Protein AF-A0A7S2C3L3-F1 (afdb_monomer)

Radius of gyration: 15.77 Å; Cα contacts (8 Å, |Δi|>4): 148; chains: 1; bounding box: 35×27×44 Å

pLDDT: mean 87.21, std 9.31, range [49.62, 95.88]

Foldseek 3Di:
DLVVVLVVQLVVLLVQLQPPVDNDPDDDHDRCQLVVQCQVANPDDDPPGSNVVSVVVVVVSVVVSCCSQQPPPHDWDKDWDKDPFAHGRRHREDDDDPRGHDMDIDIDTHPDDD

Sequence (114 aa):
KADAYDVKREAAMLSAANFSSHPSRLLVGQFSSINSAAYAHGAAYGDEDQYARAIAAKAIFLDELLATISAPDQPPTTLLITSDHGHLDRGGSGGGSAEERHVPLLAVRLGSMI

Mean predicted aligned error: 5.15 Å

Structure (mmCIF, N/CA/C/O backbone):
data_AF-A0A7S2C3L3-F1
#
_entry.id   AF-A0A7S2C3L3-F1
#
loop_
_atom_site.group_PDB
_atom_site.id
_atom_site.type_symbol
_atom_site.label_atom_id
_atom_site.label_alt_id
_atom_site.label_comp_id
_atom_site.label_asym_id
_atom_site.label_entity_id
_atom_site.label_seq_id
_atom_site.pdbx_PDB_ins_code
_atom_site.Cartn_x
_atom_site.Cartn_y
_atom_site.Cartn_z
_atom_site.occupancy
_atom_site.B_iso_or_equiv
_atom_site.auth_seq_id
_atom_site.auth_comp_id
_atom_site.auth_asym_id
_atom_site.auth_atom_id
_atom_site.pdbx_PDB_model_num
ATOM 1 N N . LYS A 1 1 ? 13.498 10.578 -1.377 1.00 64.94 1 LYS A N 1
ATOM 2 C CA . LYS A 1 1 ? 12.451 11.599 -1.072 1.00 64.94 1 LYS A CA 1
ATOM 3 C C . LYS A 1 1 ? 11.109 10.942 -0.763 1.00 64.94 1 LYS A C 1
ATOM 5 O O . LYS A 1 1 ? 10.538 11.303 0.253 1.00 64.94 1 LYS A O 1
ATOM 10 N N . ALA A 1 2 ? 10.635 10.000 -1.588 1.00 74.75 2 ALA A N 1
ATOM 11 C CA . ALA A 1 2 ? 9.396 9.258 -1.336 1.00 74.75 2 ALA A CA 1
ATOM 12 C C . ALA A 1 2 ? 9.385 8.564 0.037 1.00 74.75 2 ALA A C 1
ATOM 14 O O . ALA A 1 2 ? 8.462 8.792 0.808 1.00 74.75 2 ALA A O 1
ATOM 15 N N . ASP A 1 3 ? 10.468 7.873 0.400 1.00 81.94 3 ASP A N 1
ATOM 16 C CA . ASP A 1 3 ? 10.569 7.176 1.694 1.00 81.94 3 ASP A CA 1
ATOM 17 C C . ASP A 1 3 ? 10.381 8.116 2.889 1.00 81.94 3 ASP A C 1
ATOM 19 O O . ASP A 1 3 ? 9.669 7.800 3.831 1.00 81.94 3 ASP A O 1
ATOM 23 N N . ALA A 1 4 ? 10.950 9.323 2.825 1.00 85.31 4 ALA A N 1
ATOM 24 C CA . ALA A 1 4 ? 10.812 10.310 3.894 1.00 85.31 4 ALA A CA 1
ATOM 25 C C . ALA A 1 4 ? 9.374 10.845 4.038 1.00 85.31 4 ALA A C 1
ATOM 27 O O . ALA A 1 4 ? 8.979 11.250 5.132 1.00 85.31 4 ALA A O 1
ATOM 28 N N . TYR A 1 5 ? 8.597 10.884 2.950 1.00 88.06 5 TYR A N 1
ATOM 29 C CA . TYR A 1 5 ? 7.172 11.213 3.021 1.00 88.06 5 TYR A CA 1
ATOM 30 C C . TYR A 1 5 ? 6.360 10.043 3.564 1.00 88.06 5 TYR A C 1
ATOM 32 O O . TYR A 1 5 ? 5.476 10.269 4.386 1.00 88.06 5 TYR A O 1
ATOM 40 N N . ASP A 1 6 ? 6.686 8.820 3.151 1.00 92.75 6 ASP A N 1
ATOM 41 C CA . ASP A 1 6 ? 6.020 7.619 3.643 1.00 92.75 6 ASP A CA 1
ATOM 42 C C . ASP A 1 6 ? 6.218 7.465 5.150 1.00 92.75 6 ASP A C 1
ATOM 44 O O . ASP A 1 6 ? 5.223 7.396 5.853 1.00 92.75 6 ASP A O 1
ATOM 48 N N . VAL A 1 7 ? 7.442 7.591 5.673 1.00 92.69 7 VAL A N 1
ATOM 49 C CA . VAL A 1 7 ? 7.714 7.513 7.124 1.00 92.69 7 VAL A CA 1
ATOM 50 C C . VAL A 1 7 ? 6.857 8.500 7.928 1.00 92.69 7 VAL A C 1
ATOM 52 O O . VAL A 1 7 ? 6.331 8.172 8.990 1.00 92.69 7 VAL A O 1
ATOM 55 N N . LYS A 1 8 ? 6.668 9.728 7.426 1.00 91.88 8 LYS A N 1
ATOM 56 C CA . LYS A 1 8 ? 5.808 10.720 8.094 1.00 91.88 8 LYS A CA 1
ATOM 57 C C . LYS A 1 8 ? 4.332 10.324 8.060 1.00 91.88 8 LYS A C 1
ATOM 59 O O . LYS A 1 8 ? 3.628 10.543 9.043 1.00 91.88 8 LYS A O 1
ATOM 64 N N . ARG A 1 9 ? 3.859 9.778 6.936 1.00 92.88 9 ARG A N 1
ATOM 65 C CA . ARG A 1 9 ? 2.477 9.297 6.784 1.00 92.88 9 ARG A CA 1
ATOM 66 C C . ARG A 1 9 ? 2.226 8.075 7.658 1.00 92.88 9 ARG A C 1
ATOM 68 O O . ARG A 1 9 ? 1.211 8.033 8.334 1.00 92.88 9 ARG A O 1
ATOM 75 N N . GLU A 1 10 ? 3.170 7.147 7.698 1.00 94.75 10 GLU A N 1
ATOM 76 C CA . GLU A 1 10 ? 3.160 5.942 8.526 1.00 94.75 10 GLU A CA 1
ATOM 77 C C . GLU A 1 10 ? 3.044 6.291 10.011 1.00 94.75 10 GLU A C 1
ATOM 79 O O . GLU A 1 10 ? 2.120 5.838 10.686 1.00 94.75 10 GLU A O 1
ATOM 84 N N . ALA A 1 11 ? 3.891 7.201 10.502 1.00 93.38 11 ALA A N 1
ATOM 85 C CA . ALA A 1 11 ? 3.810 7.688 11.877 1.00 93.38 11 ALA A CA 1
ATOM 86 C C . ALA A 1 11 ? 2.463 8.371 12.182 1.00 93.38 11 ALA A C 1
ATOM 88 O O . ALA A 1 11 ? 1.877 8.159 13.246 1.00 93.38 11 ALA A O 1
ATOM 89 N N . ALA A 1 12 ? 1.942 9.175 11.248 1.00 91.38 12 ALA A N 1
ATOM 90 C CA . ALA A 1 12 ? 0.636 9.812 11.401 1.00 91.38 12 ALA A CA 1
ATOM 91 C C 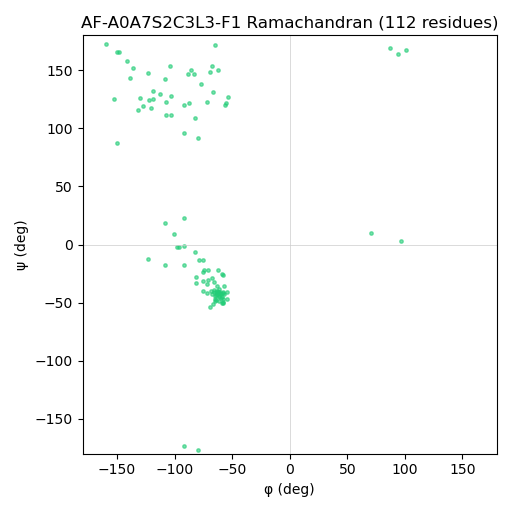. ALA A 1 12 ? -0.509 8.786 11.425 1.00 91.38 12 ALA A C 1
ATOM 93 O O . ALA A 1 12 ? -1.435 8.928 12.222 1.00 91.38 12 ALA A O 1
ATOM 94 N N . MET A 1 13 ? -0.433 7.740 10.600 1.00 92.00 13 MET A N 1
ATOM 95 C CA . MET A 1 13 ? -1.411 6.653 10.572 1.00 92.00 13 MET A CA 1
ATOM 96 C C . MET A 1 13 ? -1.407 5.853 11.872 1.00 92.00 13 MET A C 1
ATOM 98 O O . MET A 1 13 ? -2.477 5.637 12.432 1.00 92.00 13 MET A O 1
ATOM 102 N N . LEU A 1 14 ? -0.237 5.470 12.391 1.00 91.88 14 LEU A N 1
ATOM 103 C CA . LEU A 1 14 ? -0.134 4.764 13.674 1.00 91.88 14 LEU A CA 1
ATOM 104 C C . LEU A 1 14 ? -0.660 5.616 14.833 1.00 91.88 14 LEU A C 1
ATOM 106 O O . LEU A 1 14 ? -1.374 5.112 15.696 1.00 91.88 14 LEU A O 1
ATOM 110 N N . SER A 1 15 ? -0.357 6.916 14.837 1.00 90.44 15 SER A N 1
ATOM 111 C CA . SER A 1 15 ? -0.902 7.852 15.826 1.00 90.44 15 SER A CA 1
ATOM 112 C C . SER A 1 15 ? -2.433 7.927 15.750 1.00 90.44 15 SER A C 1
ATOM 114 O O . SER A 1 15 ? -3.114 7.828 16.769 1.00 90.44 15 SER A O 1
ATOM 116 N N . ALA A 1 16 ? -2.990 8.022 14.539 1.00 88.88 16 ALA A N 1
ATOM 117 C CA . ALA A 1 16 ? -4.433 8.104 14.323 1.00 88.88 16 ALA A CA 1
ATOM 118 C C . ALA A 1 16 ? -5.175 6.784 14.604 1.00 88.88 16 ALA A C 1
ATOM 120 O O . ALA A 1 16 ? -6.335 6.816 15.018 1.00 88.88 16 ALA A O 1
ATOM 121 N N . ALA A 1 17 ? -4.517 5.640 14.398 1.00 88.31 17 ALA A N 1
ATOM 122 C CA . ALA A 1 17 ? -5.033 4.314 14.728 1.00 88.31 17 ALA A CA 1
ATOM 123 C C . ALA A 1 17 ? -5.062 4.064 16.245 1.00 88.31 17 ALA A C 1
ATOM 125 O O . ALA A 1 17 ? -5.992 3.442 16.742 1.00 88.31 17 ALA A O 1
ATOM 126 N N . ASN A 1 18 ? -4.094 4.606 16.990 1.00 83.50 18 ASN A N 1
ATOM 127 C CA . ASN A 1 18 ? -4.021 4.486 18.451 1.00 83.50 18 ASN A CA 1
ATOM 128 C C . ASN A 1 18 ? -4.909 5.490 19.215 1.00 83.50 18 ASN A C 1
ATOM 130 O O . ASN A 1 18 ? -4.988 5.439 20.445 1.00 83.50 18 ASN A O 1
ATOM 134 N N . PHE A 1 19 ? -5.557 6.443 18.536 1.00 73.69 19 PHE A N 1
ATOM 135 C CA . PHE A 1 19 ? -6.263 7.536 19.207 1.00 73.69 19 PHE A CA 1
ATOM 136 C C . PHE A 1 19 ? -7.647 7.110 19.728 1.00 73.69 19 PHE A C 1
ATOM 138 O O . PHE A 1 19 ? -8.667 7.219 19.050 1.00 73.69 19 PHE A O 1
ATOM 145 N N . SER A 1 20 ? -7.685 6.658 20.982 1.00 64.06 20 SER A N 1
ATOM 146 C CA . SER A 1 20 ? -8.859 6.052 21.630 1.00 64.06 20 SER A CA 1
ATOM 147 C C . SER A 1 20 ? -10.010 7.011 21.956 1.00 64.06 20 SER A C 1
ATOM 149 O O . SER A 1 20 ? -11.149 6.571 22.094 1.00 64.06 20 SER A O 1
ATOM 151 N N . SER A 1 21 ? -9.759 8.321 22.073 1.00 65.31 21 SER A N 1
ATOM 152 C CA . SER A 1 21 ? -10.814 9.272 22.473 1.00 65.31 21 SER A CA 1
ATOM 153 C C . SER A 1 21 ? -11.834 9.562 21.365 1.00 65.31 21 SER A C 1
ATOM 155 O O . SER A 1 21 ? -12.948 9.988 21.658 1.00 65.31 21 SER A O 1
ATOM 157 N N . HIS A 1 22 ? -11.458 9.327 20.104 1.00 63.91 22 HIS A N 1
ATOM 158 C CA . HIS A 1 22 ? -12.296 9.512 18.921 1.00 63.91 22 HIS A CA 1
ATOM 159 C C . HIS A 1 22 ? -11.856 8.497 17.862 1.00 63.91 22 HIS A C 1
ATOM 161 O O . HIS A 1 22 ? -11.001 8.842 17.043 1.00 63.91 22 HIS A O 1
ATOM 167 N N . PRO A 1 23 ? -12.388 7.260 17.859 1.00 66.00 23 PRO A N 1
ATOM 168 C CA . PRO A 1 23 ? -11.963 6.264 16.886 1.00 66.00 23 PRO A CA 1
ATOM 169 C C . PRO A 1 23 ? -12.157 6.829 15.478 1.00 66.00 23 PRO A C 1
ATOM 171 O O . PRO A 1 23 ? -13.263 7.227 15.089 1.00 66.00 23 PRO A O 1
ATOM 174 N N . SER A 1 24 ? -11.053 6.919 14.738 1.00 64.88 24 SER A N 1
ATOM 175 C CA . SER A 1 24 ? -11.047 7.402 13.363 1.00 64.88 24 SER A CA 1
ATOM 176 C C . SER A 1 24 ? -12.033 6.572 12.541 1.00 64.88 24 SER A C 1
ATOM 178 O O . SER A 1 24 ? -11.907 5.355 12.458 1.00 64.88 24 SER A O 1
ATOM 180 N N . ARG A 1 25 ? -13.033 7.215 11.925 1.00 79.25 25 ARG A N 1
ATOM 181 C CA . ARG A 1 25 ? -14.046 6.504 11.118 1.00 79.25 25 ARG A CA 1
ATOM 182 C C . ARG A 1 25 ? -13.519 6.048 9.757 1.00 79.25 25 ARG A C 1
ATOM 184 O O . ARG A 1 25 ? -14.078 5.131 9.167 1.00 79.25 25 ARG A O 1
ATOM 191 N N . LEU A 1 26 ? -12.474 6.711 9.262 1.00 89.00 26 LEU A N 1
ATOM 192 C CA . LEU A 1 26 ? -11.780 6.390 8.022 1.00 89.00 26 LEU A CA 1
ATOM 193 C C . LEU A 1 26 ? -10.332 6.874 8.123 1.00 89.00 26 LEU A C 1
ATOM 195 O O . LEU A 1 26 ? -10.091 8.054 8.372 1.00 89.00 26 LEU A O 1
ATOM 199 N N . LEU A 1 27 ? -9.386 5.967 7.898 1.00 90.69 27 LEU A N 1
ATOM 200 C CA . LEU A 1 27 ? -7.969 6.275 7.735 1.00 90.69 27 LEU A CA 1
ATOM 201 C C . LEU A 1 27 ? -7.579 5.963 6.294 1.00 90.69 27 LEU A C 1
ATOM 203 O O . LEU A 1 27 ? -7.872 4.878 5.797 1.00 90.69 27 LEU A O 1
ATOM 207 N N . VAL A 1 28 ? -6.927 6.914 5.626 1.00 92.25 28 VAL A N 1
ATOM 208 C CA . VAL A 1 28 ? -6.438 6.742 4.253 1.00 92.25 28 VAL A CA 1
ATOM 209 C C . VAL A 1 28 ? -4.930 6.940 4.250 1.00 92.25 28 VAL A C 1
ATOM 211 O O . VAL A 1 28 ? -4.438 8.017 4.586 1.00 92.25 28 VAL A O 1
ATOM 214 N N . GLY A 1 29 ? -4.210 5.884 3.878 1.00 90.69 29 GLY A N 1
ATOM 215 C CA . GLY A 1 29 ? -2.764 5.884 3.693 1.00 90.69 29 GLY A CA 1
ATOM 216 C C . GLY A 1 29 ? -2.398 5.787 2.220 1.00 90.69 29 GLY A C 1
ATOM 217 O O . GLY A 1 29 ? -3.040 5.059 1.470 1.00 90.69 29 GLY A O 1
ATOM 218 N N . GLN A 1 30 ? -1.350 6.499 1.813 1.00 91.38 30 GLN A N 1
ATOM 219 C CA . GLN A 1 30 ? -0.760 6.380 0.482 1.00 91.38 30 GLN A CA 1
ATOM 220 C C . GLN A 1 30 ? 0.751 6.189 0.622 1.00 91.38 30 GLN A C 1
ATOM 222 O O . GLN A 1 30 ? 1.424 7.029 1.228 1.00 91.38 30 GLN A O 1
ATOM 227 N N . PHE A 1 31 ? 1.280 5.126 0.014 1.00 89.75 31 PHE A N 1
ATOM 228 C CA . PHE A 1 31 ? 2.703 4.783 0.040 1.00 89.75 31 PHE A CA 1
ATOM 229 C C . PHE A 1 31 ? 3.339 5.067 -1.322 1.00 89.75 31 PHE A C 1
ATOM 231 O O . PHE A 1 31 ? 3.029 4.426 -2.322 1.00 89.75 31 PHE A O 1
ATOM 238 N N . SER A 1 32 ? 4.216 6.066 -1.385 1.00 92.12 32 SER A N 1
ATOM 239 C CA . SER A 1 32 ? 4.801 6.564 -2.634 1.00 92.12 32 SER A CA 1
ATOM 240 C C . SER A 1 32 ? 6.127 5.895 -3.008 1.00 92.12 32 SER A C 1
ATOM 242 O O . SER A 1 32 ? 6.563 6.004 -4.157 1.00 92.12 32 SER A O 1
ATOM 244 N N . SER A 1 33 ? 6.800 5.241 -2.062 1.00 94.25 33 SER A N 1
ATOM 245 C CA . SER A 1 33 ? 8.102 4.590 -2.283 1.00 94.25 33 SER A CA 1
ATOM 246 C C . SER A 1 33 ? 8.024 3.413 -3.255 1.00 94.25 33 SER A C 1
ATOM 248 O O . SER A 1 33 ? 8.862 3.335 -4.147 1.00 94.25 33 SER A O 1
ATOM 250 N N . ILE A 1 34 ? 6.980 2.580 -3.167 1.00 93.31 34 ILE A N 1
ATOM 251 C CA . ILE A 1 34 ? 6.737 1.470 -4.105 1.00 93.31 34 ILE A CA 1
ATOM 252 C C . ILE A 1 34 ? 6.608 2.000 -5.541 1.00 93.31 34 ILE A C 1
ATOM 254 O O . ILE A 1 34 ? 7.322 1.539 -6.429 1.00 93.31 34 ILE A O 1
ATOM 258 N N . ASN A 1 35 ? 5.769 3.023 -5.751 1.00 93.06 35 ASN A N 1
ATOM 259 C CA . ASN A 1 35 ? 5.615 3.681 -7.054 1.00 93.06 35 ASN A CA 1
ATOM 260 C C . ASN A 1 35 ? 6.946 4.263 -7.555 1.00 93.06 35 ASN A C 1
ATOM 262 O O . ASN A 1 35 ? 7.327 4.074 -8.704 1.00 93.06 35 ASN A O 1
ATOM 266 N N . SER A 1 36 ? 7.695 4.943 -6.683 1.00 93.56 36 SER A N 1
ATOM 267 C CA . SER A 1 36 ? 8.979 5.545 -7.066 1.00 93.56 36 SER A CA 1
ATOM 268 C C . SER A 1 36 ? 10.011 4.493 -7.481 1.00 93.56 36 SER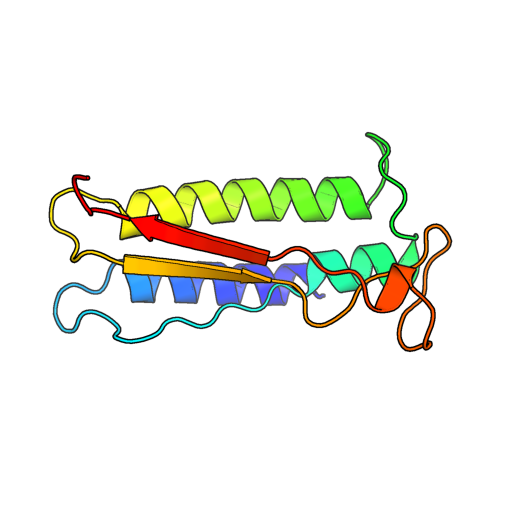 A C 1
ATOM 270 O O . SER A 1 36 ? 10.737 4.707 -8.452 1.00 93.56 36 SER A O 1
ATOM 272 N N . ALA A 1 37 ? 10.067 3.367 -6.766 1.00 93.19 37 ALA A N 1
ATOM 273 C CA . ALA A 1 37 ? 10.967 2.263 -7.070 1.00 93.19 37 ALA A CA 1
ATOM 274 C C . ALA A 1 37 ? 10.596 1.596 -8.399 1.00 93.19 37 ALA A C 1
ATOM 276 O O . ALA A 1 37 ? 11.442 1.514 -9.288 1.00 93.19 37 ALA A O 1
ATOM 277 N N . ALA A 1 38 ? 9.326 1.217 -8.578 1.00 92.50 38 ALA A N 1
ATOM 278 C CA . ALA A 1 38 ? 8.865 0.609 -9.821 1.00 92.50 38 ALA A CA 1
ATOM 279 C C . ALA A 1 38 ? 9.002 1.542 -11.021 1.00 92.50 38 ALA A C 1
ATOM 281 O O . ALA A 1 38 ? 9.413 1.111 -12.092 1.00 92.50 38 ALA A O 1
ATOM 282 N N . TYR A 1 39 ? 8.696 2.831 -10.866 1.00 92.38 39 TYR A N 1
ATOM 283 C CA . TYR A 1 39 ? 8.839 3.787 -11.958 1.00 92.38 39 TYR A CA 1
ATOM 284 C C . TYR A 1 39 ? 10.291 3.868 -12.448 1.00 92.38 39 TYR A C 1
ATOM 286 O O . TYR A 1 39 ? 10.524 3.896 -13.655 1.00 92.38 39 TYR A O 1
ATOM 294 N N . ALA A 1 40 ? 11.257 3.894 -11.525 1.00 92.12 40 ALA A N 1
ATOM 295 C CA . ALA A 1 40 ? 12.673 4.063 -11.842 1.00 92.12 40 ALA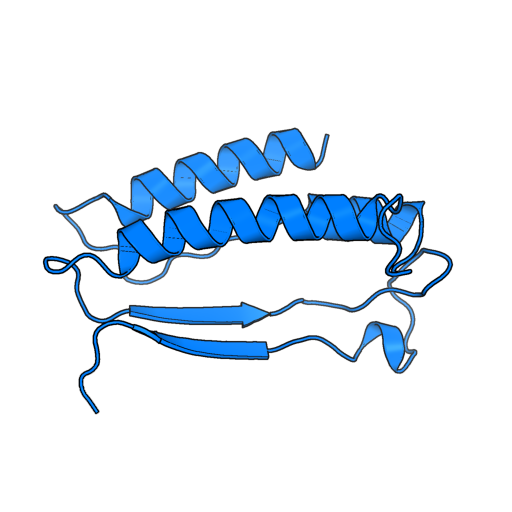 A CA 1
ATOM 296 C C . ALA A 1 40 ? 13.376 2.770 -12.285 1.00 92.12 40 ALA A C 1
ATOM 298 O O . ALA A 1 40 ? 14.302 2.838 -13.093 1.00 92.12 40 ALA A O 1
ATOM 299 N N . HIS A 1 41 ? 12.971 1.620 -11.743 1.00 91.06 41 HIS A N 1
ATOM 300 C CA . HIS A 1 41 ? 13.713 0.361 -11.874 1.00 91.06 41 HIS A CA 1
ATOM 301 C C . HIS A 1 41 ? 12.903 -0.786 -12.483 1.00 91.06 41 HIS A C 1
ATOM 303 O O . HIS A 1 41 ? 13.494 -1.769 -12.916 1.00 91.06 41 HIS A O 1
ATOM 309 N N . GLY A 1 42 ? 11.584 -0.631 -12.591 1.00 91.12 42 GLY A N 1
ATOM 310 C CA . GLY A 1 42 ? 10.673 -1.682 -13.024 1.00 91.12 42 GLY A CA 1
ATOM 311 C C . GLY A 1 42 ? 10.061 -2.474 -11.884 1.00 91.12 42 GLY A C 1
ATOM 312 O O . GLY A 1 42 ? 10.492 -2.392 -10.739 1.00 91.12 42 GLY A O 1
ATOM 313 N N . ALA A 1 43 ? 8.991 -3.198 -12.208 1.00 88.69 43 ALA A N 1
ATOM 314 C CA . ALA A 1 43 ? 8.236 -4.025 -11.269 1.00 88.69 43 ALA A CA 1
ATOM 315 C C . ALA A 1 43 ? 8.719 -5.487 -11.215 1.00 88.69 43 ALA A C 1
ATOM 317 O O . ALA A 1 43 ? 7.963 -6.381 -10.832 1.00 88.69 43 ALA A O 1
ATOM 318 N N . ALA A 1 44 ? 9.969 -5.747 -11.605 1.00 82.12 44 ALA A N 1
ATOM 319 C CA . ALA A 1 44 ? 10.532 -7.086 -11.554 1.00 82.12 44 ALA A CA 1
ATOM 320 C C . ALA A 1 44 ? 10.684 -7.559 -10.096 1.00 82.12 44 ALA A C 1
ATOM 322 O O . ALA A 1 44 ? 11.211 -6.857 -9.234 1.00 82.12 44 ALA A O 1
ATOM 323 N N . TYR A 1 45 ? 10.222 -8.776 -9.809 1.00 68.31 45 TYR A N 1
ATOM 324 C CA . TYR A 1 45 ? 10.371 -9.396 -8.492 1.00 68.31 45 TYR A CA 1
ATOM 325 C C . TYR A 1 45 ? 11.661 -10.222 -8.441 1.00 68.31 45 TYR A C 1
ATOM 327 O O . TYR A 1 45 ? 11.693 -11.379 -8.858 1.00 68.31 45 TYR A O 1
ATOM 335 N N . GLY A 1 46 ? 12.729 -9.617 -7.925 1.00 73.00 46 GLY A N 1
ATOM 336 C CA . GLY A 1 46 ? 13.971 -10.295 -7.550 1.00 73.00 46 GLY A CA 1
ATOM 337 C C . GLY A 1 46 ? 14.470 -9.795 -6.194 1.00 73.00 46 GLY A C 1
ATOM 338 O O . GLY A 1 46 ? 14.206 -8.654 -5.826 1.00 73.00 46 GLY A O 1
ATOM 339 N N . ASP A 1 47 ? 15.199 -10.627 -5.446 1.00 59.81 47 ASP A N 1
ATOM 340 C CA . ASP A 1 47 ? 15.611 -10.328 -4.059 1.00 59.81 47 ASP A CA 1
ATOM 341 C C . ASP A 1 47 ? 16.520 -9.084 -3.925 1.00 59.81 47 ASP A C 1
ATOM 343 O O . ASP A 1 47 ? 16.601 -8.452 -2.867 1.00 59.81 47 ASP A O 1
ATOM 347 N N . GLU A 1 48 ? 17.190 -8.687 -5.010 1.00 66.25 48 GLU A N 1
ATOM 348 C CA . GLU A 1 48 ? 18.014 -7.473 -5.071 1.00 66.25 48 GLU A CA 1
ATOM 349 C C . GLU A 1 48 ? 17.283 -6.252 -5.655 1.00 66.25 48 GLU A C 1
ATOM 351 O O . GLU A 1 48 ? 17.854 -5.158 -5.688 1.00 66.25 48 GLU A O 1
ATOM 356 N N . ASP A 1 49 ? 16.025 -6.407 -6.073 1.00 84.31 49 ASP A N 1
ATOM 357 C CA . ASP A 1 49 ? 15.256 -5.365 -6.747 1.00 84.31 49 ASP A CA 1
ATOM 358 C C . ASP A 1 49 ? 14.741 -4.297 -5.765 1.00 84.31 49 ASP A C 1
ATOM 360 O O . ASP A 1 49 ? 14.262 -4.580 -4.660 1.00 84.31 49 ASP A O 1
ATOM 364 N N . GLN A 1 50 ? 14.833 -3.031 -6.173 1.00 90.12 50 GLN A N 1
ATOM 365 C CA . GLN A 1 50 ? 14.380 -1.895 -5.370 1.00 90.12 50 GLN A CA 1
ATOM 366 C C . GLN A 1 50 ? 12.862 -1.897 -5.162 1.00 90.12 50 GLN A C 1
ATOM 368 O O . GLN A 1 50 ? 12.390 -1.469 -4.107 1.00 90.12 50 GLN A O 1
ATOM 373 N N . TYR A 1 51 ? 12.093 -2.388 -6.133 1.00 91.56 51 TYR A N 1
ATOM 374 C CA . TYR A 1 51 ? 10.651 -2.559 -6.022 1.00 91.56 51 TYR A CA 1
ATOM 375 C C . TYR A 1 51 ? 10.300 -3.592 -4.953 1.00 91.56 51 TYR A C 1
ATOM 377 O O . TYR A 1 51 ? 9.523 -3.292 -4.044 1.00 91.56 51 TYR A O 1
ATOM 385 N N . ALA A 1 52 ? 10.943 -4.763 -4.986 1.00 91.50 52 ALA A N 1
ATOM 386 C CA . ALA A 1 52 ? 10.737 -5.813 -3.991 1.00 91.50 52 ALA A CA 1
ATOM 387 C C . ALA A 1 52 ? 11.093 -5.335 -2.572 1.00 91.50 52 ALA A C 1
ATOM 389 O O . ALA A 1 52 ? 10.327 -5.551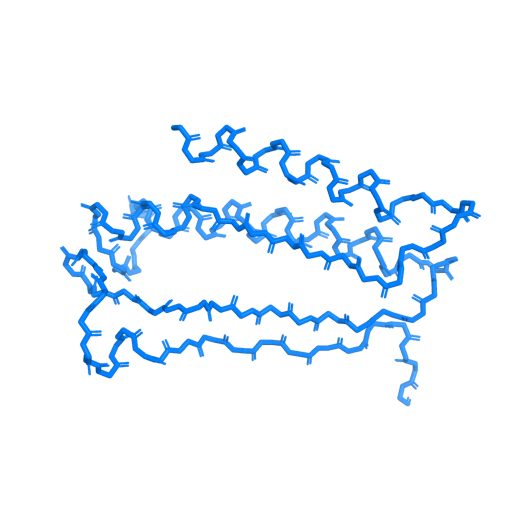 -1.630 1.00 91.50 52 ALA A O 1
ATOM 390 N N . ARG A 1 53 ? 12.204 -4.601 -2.413 1.00 91.31 53 ARG A N 1
ATOM 391 C CA . ARG A 1 53 ? 12.594 -3.992 -1.127 1.00 91.31 53 ARG A CA 1
ATOM 392 C C . ARG A 1 53 ? 11.591 -2.955 -0.634 1.00 91.31 53 ARG A C 1
ATOM 394 O O . ARG A 1 53 ? 11.268 -2.942 0.554 1.00 91.31 53 ARG A O 1
ATOM 401 N N . ALA A 1 54 ? 11.081 -2.103 -1.524 1.00 92.50 54 ALA A N 1
ATOM 402 C CA . ALA A 1 54 ? 10.062 -1.120 -1.169 1.00 92.50 54 ALA A CA 1
ATOM 403 C C . ALA A 1 54 ? 8.765 -1.803 -0.707 1.00 92.50 54 ALA A C 1
ATOM 405 O O . ALA A 1 54 ? 8.172 -1.378 0.284 1.00 92.50 54 ALA A O 1
ATOM 406 N N . ILE A 1 55 ? 8.358 -2.891 -1.367 1.00 92.00 55 ILE A N 1
ATOM 407 C CA . ILE A 1 55 ? 7.198 -3.692 -0.956 1.00 92.00 55 ILE A CA 1
ATOM 408 C C . ILE A 1 55 ? 7.431 -4.330 0.409 1.00 92.00 55 ILE A C 1
ATOM 41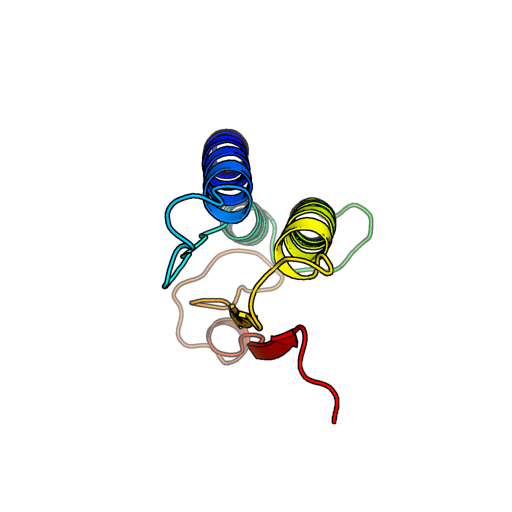0 O O . ILE A 1 55 ? 6.575 -4.201 1.280 1.00 92.00 55 ILE A O 1
ATOM 414 N N . ALA A 1 56 ? 8.586 -4.962 0.626 1.00 92.50 56 ALA A N 1
ATOM 415 C CA . ALA A 1 56 ? 8.920 -5.580 1.908 1.00 92.50 56 ALA A CA 1
ATOM 416 C C . ALA A 1 56 ? 8.884 -4.560 3.058 1.00 92.50 56 ALA A C 1
ATOM 418 O O . ALA A 1 56 ? 8.311 -4.833 4.111 1.00 92.50 56 ALA A O 1
ATOM 419 N N . ALA A 1 57 ? 9.409 -3.350 2.840 1.00 93.12 57 ALA A N 1
ATOM 420 C CA . ALA A 1 57 ? 9.337 -2.276 3.826 1.00 93.12 57 ALA A CA 1
ATOM 421 C C . ALA A 1 57 ? 7.887 -1.875 4.159 1.00 93.12 57 ALA A C 1
ATOM 423 O O . ALA A 1 57 ? 7.575 -1.622 5.321 1.00 93.12 57 ALA A O 1
ATOM 424 N N . LYS A 1 58 ? 6.980 -1.844 3.169 1.00 93.38 58 LYS A N 1
ATOM 425 C CA . LYS A 1 58 ? 5.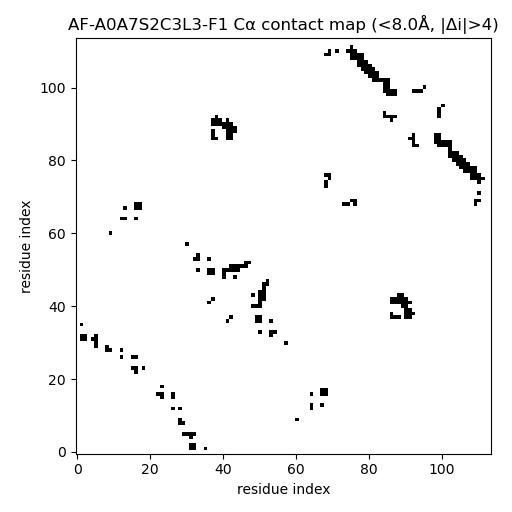553 -1.568 3.424 1.00 93.38 58 LYS A CA 1
ATOM 426 C C . LYS A 1 58 ? 4.809 -2.731 4.043 1.00 93.38 58 LYS A C 1
ATOM 428 O O . LYS A 1 58 ? 3.914 -2.479 4.837 1.00 93.38 58 LYS A O 1
ATOM 433 N N . ALA A 1 59 ? 5.188 -3.968 3.746 1.00 93.06 59 ALA A N 1
ATOM 434 C CA . ALA A 1 59 ? 4.642 -5.131 4.432 1.00 93.06 59 ALA A CA 1
ATOM 435 C C . ALA A 1 59 ? 4.934 -5.064 5.942 1.00 93.06 59 ALA A C 1
ATOM 437 O O . ALA A 1 59 ? 4.007 -5.190 6.732 1.00 93.06 59 ALA A O 1
ATOM 438 N N . ILE A 1 60 ? 6.172 -4.733 6.333 1.00 95.06 60 ILE A N 1
ATOM 439 C CA . ILE A 1 60 ? 6.551 -4.555 7.748 1.00 95.06 60 ILE A CA 1
ATOM 440 C C . ILE A 1 60 ? 5.700 -3.470 8.422 1.00 95.06 60 ILE A C 1
ATOM 442 O O . ILE A 1 60 ? 5.153 -3.689 9.499 1.00 95.06 60 ILE A O 1
ATOM 446 N N . PHE A 1 61 ? 5.536 -2.309 7.780 1.00 94.50 61 PHE A N 1
ATOM 447 C CA . PHE A 1 61 ? 4.669 -1.257 8.318 1.00 94.50 61 PHE A CA 1
ATOM 448 C C . PHE A 1 61 ? 3.203 -1.709 8.441 1.00 94.50 61 PHE A C 1
ATOM 450 O O . PHE A 1 61 ? 2.530 -1.401 9.425 1.00 94.50 61 PHE A O 1
ATOM 457 N N . LEU A 1 62 ? 2.687 -2.428 7.440 1.00 93.06 62 LEU A N 1
ATOM 458 C CA . LEU A 1 62 ? 1.322 -2.942 7.472 1.00 93.06 62 LEU A CA 1
ATOM 459 C C . LEU A 1 62 ? 1.124 -3.942 8.614 1.00 93.06 62 LEU A C 1
ATOM 461 O O . LEU A 1 62 ? 0.067 -3.894 9.234 1.00 93.06 62 LEU A O 1
ATOM 465 N N . ASP A 1 63 ? 2.116 -4.770 8.944 1.00 94.56 63 ASP A N 1
ATOM 466 C CA . ASP A 1 63 ? 2.062 -5.662 10.109 1.00 94.56 63 ASP A CA 1
ATOM 467 C C . ASP A 1 63 ? 1.921 -4.873 11.424 1.00 94.56 63 ASP A C 1
ATOM 469 O O . ASP A 1 63 ? 1.074 -5.200 12.260 1.00 94.56 63 ASP A O 1
ATOM 473 N N . GLU A 1 64 ? 2.682 -3.788 11.595 1.00 94.38 64 GLU A N 1
ATOM 474 C CA . GLU A 1 64 ? 2.580 -2.905 12.770 1.00 94.38 64 GLU A CA 1
ATOM 475 C C . GLU A 1 64 ? 1.212 -2.208 12.860 1.00 94.38 64 GLU A C 1
ATOM 477 O O . GLU A 1 64 ? 0.596 -2.128 13.932 1.00 94.38 64 GLU A O 1
ATOM 482 N N . LEU A 1 65 ? 0.707 -1.716 11.725 1.00 92.38 65 LEU A N 1
ATOM 483 C CA . LEU A 1 65 ? -0.608 -1.087 11.651 1.00 92.38 65 LEU A CA 1
ATOM 484 C C . LEU A 1 65 ? -1.720 -2.096 11.953 1.00 92.38 65 LEU A C 1
ATOM 486 O O . LEU A 1 65 ? -2.632 -1.776 12.714 1.00 92.38 65 LEU A O 1
ATOM 490 N N . LEU A 1 66 ? -1.636 -3.304 11.388 1.00 92.00 66 LEU A N 1
ATOM 491 C CA . LEU A 1 66 ? -2.572 -4.401 11.628 1.00 92.00 66 LEU A CA 1
ATOM 492 C C . LEU A 1 66 ? -2.627 -4.754 13.110 1.00 92.00 66 LEU A C 1
ATOM 494 O O . LEU A 1 66 ? -3.718 -4.771 13.671 1.00 92.00 66 LEU A O 1
ATOM 498 N N . ALA A 1 67 ? -1.471 -4.944 13.752 1.00 91.81 67 ALA A N 1
ATOM 499 C CA . ALA A 1 67 ? -1.390 -5.235 15.181 1.00 91.81 67 ALA A CA 1
ATOM 500 C C . ALA A 1 67 ? -2.067 -4.152 16.038 1.00 91.81 67 ALA A C 1
ATOM 502 O O . ALA A 1 67 ? -2.701 -4.468 17.044 1.00 91.81 67 ALA A O 1
ATOM 503 N N . THR A 1 68 ? -1.974 -2.888 15.613 1.00 90.31 68 THR A N 1
ATOM 504 C CA . THR A 1 68 ? -2.636 -1.759 16.277 1.00 90.31 68 THR A CA 1
ATOM 505 C C . THR A 1 68 ? -4.157 -1.824 16.115 1.00 90.31 68 THR A C 1
ATOM 507 O O . THR A 1 68 ? -4.882 -1.785 17.104 1.00 90.31 68 THR A O 1
ATOM 510 N N . ILE A 1 69 ? -4.666 -1.937 14.883 1.00 88.69 69 ILE A N 1
ATOM 511 C CA . ILE A 1 69 ? -6.114 -1.860 14.600 1.00 88.69 69 ILE A CA 1
ATOM 512 C C . ILE A 1 69 ? -6.876 -3.156 14.909 1.00 88.69 69 ILE A C 1
ATOM 514 O O . ILE A 1 69 ? -8.105 -3.147 14.932 1.00 88.69 69 ILE A O 1
ATOM 518 N N . SER A 1 70 ? -6.173 -4.272 15.117 1.00 88.81 70 SER A N 1
ATOM 519 C CA . SER A 1 70 ? -6.761 -5.555 15.512 1.00 88.81 70 SER A CA 1
ATOM 520 C C . SER A 1 70 ? -6.629 -5.854 17.008 1.00 88.81 70 SER A C 1
ATOM 522 O O . SER A 1 70 ? -6.882 -6.990 17.414 1.00 88.81 70 SER A O 1
ATOM 524 N N . ALA A 1 71 ? -6.186 -4.892 17.824 1.00 88.12 71 ALA A N 1
ATOM 525 C CA . ALA A 1 71 ? -6.060 -5.097 19.262 1.00 88.12 71 ALA A CA 1
ATOM 526 C C . ALA A 1 71 ? -7.436 -5.383 19.914 1.00 88.12 71 ALA A C 1
ATOM 528 O O . ALA A 1 71 ? -8.459 -4.912 19.413 1.00 88.12 71 ALA A O 1
ATOM 529 N N . PRO A 1 72 ? -7.503 -6.161 21.016 1.00 84.12 72 PRO A N 1
ATOM 530 C CA . PRO A 1 72 ? -8.773 -6.637 21.585 1.00 84.12 72 PRO A CA 1
ATOM 531 C C . PRO A 1 72 ? -9.774 -5.549 22.001 1.00 84.12 72 PRO A C 1
ATOM 533 O O . PRO A 1 72 ? -10.971 -5.812 22.072 1.00 84.12 72 PRO A O 1
ATOM 536 N N . ASP A 1 73 ? -9.291 -4.349 22.311 1.00 83.06 73 ASP A N 1
ATOM 537 C CA . ASP A 1 73 ? -10.075 -3.184 22.720 1.00 83.06 73 ASP A CA 1
ATOM 538 C C . ASP A 1 73 ? -10.475 -2.271 21.545 1.00 83.06 73 ASP A C 1
ATOM 540 O O . ASP A 1 73 ? -11.183 -1.282 21.747 1.00 83.06 73 ASP A O 1
ATOM 544 N N . GLN A 1 74 ? -10.064 -2.606 20.318 1.00 83.81 74 GLN A N 1
ATOM 545 C CA . GLN A 1 74 ? -10.379 -1.837 19.118 1.00 83.81 7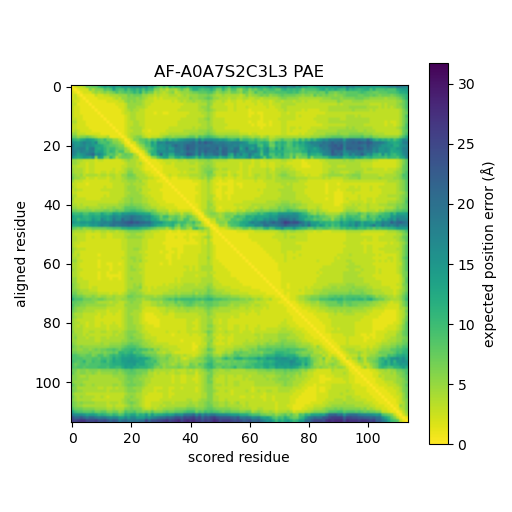4 GLN A CA 1
ATOM 546 C C . GLN A 1 74 ? -11.704 -2.272 18.478 1.00 83.81 74 GLN A C 1
ATOM 548 O O . GLN A 1 74 ? -12.077 -3.450 18.508 1.00 83.81 74 GLN A O 1
ATOM 553 N N . PRO A 1 75 ? -12.444 -1.334 17.860 1.00 83.69 75 PRO A N 1
ATOM 554 C CA . PRO A 1 75 ? -13.656 -1.670 17.132 1.00 83.69 75 PRO A CA 1
ATOM 555 C C . PRO A 1 75 ? -13.337 -2.501 15.875 1.00 83.69 75 PRO A C 1
ATOM 557 O O . PRO A 1 75 ? -12.269 -2.343 15.274 1.00 83.69 75 PRO A O 1
ATOM 560 N N . PRO A 1 76 ? -14.289 -3.327 15.395 1.00 87.06 76 PRO A N 1
ATOM 561 C CA . PRO A 1 76 ? -14.136 -4.027 14.128 1.00 87.06 76 PRO A CA 1
ATOM 562 C C . PRO A 1 76 ? -13.817 -3.052 12.994 1.00 87.06 76 PRO A C 1
ATOM 564 O O . PRO A 1 76 ? -14.562 -2.099 12.755 1.00 87.06 76 PRO A O 1
ATOM 567 N N . THR A 1 77 ? -12.736 -3.320 12.268 1.00 89.69 77 THR A N 1
ATOM 568 C CA . THR A 1 77 ? -12.205 -2.416 11.243 1.00 89.69 77 THR A CA 1
ATOM 569 C C . THR A 1 77 ? -12.223 -3.100 9.885 1.00 89.69 77 THR A C 1
ATOM 571 O O . THR A 1 77 ? -11.803 -4.246 9.749 1.00 89.69 77 THR A O 1
ATOM 574 N N . THR A 1 78 ? -12.724 -2.405 8.863 1.00 92.31 78 THR A N 1
ATOM 575 C CA . THR A 1 78 ? -12.605 -2.872 7.475 1.00 92.31 78 THR A CA 1
ATOM 576 C C . THR A 1 78 ? -11.347 -2.272 6.871 1.00 92.31 78 THR A C 1
ATOM 578 O O . THR A 1 78 ? -11.220 -1.052 6.799 1.00 92.31 78 THR A O 1
ATOM 581 N N . LEU A 1 79 ? -10.429 -3.128 6.441 1.00 92.69 79 LEU A N 1
ATOM 582 C CA . LEU A 1 79 ? -9.199 -2.749 5.766 1.00 92.69 79 LEU A CA 1
ATOM 583 C C . LEU A 1 79 ? -9.346 -3.012 4.268 1.00 92.69 79 LEU A C 1
ATOM 585 O O . LEU A 1 79 ? -9.698 -4.119 3.858 1.00 92.69 79 LEU A O 1
ATOM 589 N N . LEU A 1 80 ? -9.054 -1.986 3.469 1.00 95.81 80 LEU A N 1
ATOM 590 C CA . LEU A 1 80 ? -8.910 -2.085 2.022 1.00 95.81 80 LEU A CA 1
ATOM 591 C C . LEU A 1 80 ? -7.486 -1.681 1.648 1.00 95.81 80 LEU A C 1
ATOM 593 O O . LEU A 1 80 ? -7.045 -0.586 1.994 1.00 95.81 80 LEU A O 1
ATOM 597 N N . ILE A 1 81 ? -6.784 -2.550 0.929 1.00 94.88 81 ILE A N 1
ATOM 598 C CA . ILE A 1 81 ? -5.468 -2.275 0.352 1.00 94.88 81 ILE A CA 1
ATOM 599 C C . ILE A 1 81 ? -5.579 -2.481 -1.153 1.00 94.88 81 ILE A C 1
ATOM 601 O O . ILE A 1 81 ? -5.987 -3.546 -1.615 1.00 94.88 81 ILE A O 1
ATOM 605 N N . THR A 1 82 ? -5.227 -1.450 -1.910 1.00 95.88 82 THR A N 1
ATOM 606 C CA . THR A 1 82 ? -5.223 -1.462 -3.373 1.00 95.88 82 THR A CA 1
ATOM 607 C C . THR A 1 82 ? -4.117 -0.556 -3.897 1.00 95.88 82 THR A C 1
ATOM 609 O O . THR A 1 82 ? -3.582 0.267 -3.152 1.00 95.88 82 THR A O 1
ATOM 612 N N . SER A 1 83 ? -3.803 -0.695 -5.182 1.00 93.75 83 SER A N 1
ATOM 613 C CA . SER A 1 83 ? -3.042 0.302 -5.938 1.00 93.75 83 SER A CA 1
ATOM 614 C C . SER A 1 83 ? -3.979 1.101 -6.845 1.00 93.75 83 SER A C 1
ATOM 616 O O . SER A 1 83 ? -5.041 0.604 -7.224 1.00 93.75 83 SER A O 1
ATOM 618 N N . ASP A 1 84 ? -3.604 2.331 -7.182 1.00 92.62 84 ASP A N 1
ATOM 619 C CA . ASP A 1 84 ? -4.284 3.158 -8.184 1.00 92.62 84 ASP A CA 1
ATOM 620 C C . ASP A 1 84 ? -3.859 2.797 -9.616 1.00 92.62 84 ASP A C 1
ATOM 622 O O . ASP A 1 84 ? -4.654 2.936 -10.545 1.00 92.62 84 ASP A O 1
ATOM 626 N N . HIS A 1 85 ? -2.638 2.284 -9.789 1.00 93.88 85 HIS A N 1
ATOM 627 C CA . HIS A 1 85 ? -2.141 1.734 -11.049 1.00 93.88 85 HIS A CA 1
ATOM 628 C C . HIS A 1 85 ? -1.100 0.619 -10.843 1.00 93.88 85 HIS A C 1
ATOM 630 O O . HIS A 1 85 ? -0.560 0.428 -9.750 1.00 93.88 85 HIS A O 1
ATOM 636 N N . GLY A 1 86 ? -0.823 -0.133 -11.908 1.00 92.12 86 GLY A N 1
ATOM 637 C CA . GLY A 1 86 ? 0.289 -1.080 -12.000 1.00 92.12 86 GLY A CA 1
ATOM 638 C C . GLY A 1 86 ? 1.556 -0.444 -12.584 1.00 92.12 86 GLY A C 1
ATOM 639 O O . GLY A 1 86 ? 1.617 0.767 -12.820 1.00 92.12 86 GLY A O 1
ATOM 640 N N . HIS A 1 87 ? 2.569 -1.269 -12.832 1.00 92.19 87 HIS A N 1
ATOM 641 C CA . HIS A 1 87 ? 3.852 -0.865 -13.408 1.00 92.19 87 HIS A CA 1
ATOM 642 C C . HIS A 1 87 ? 4.371 -1.916 -14.386 1.00 92.19 87 HIS A C 1
ATOM 644 O O . HIS A 1 87 ? 4.010 -3.086 -14.304 1.00 92.19 87 HIS A O 1
ATOM 650 N N . LEU A 1 88 ? 5.244 -1.487 -15.296 1.00 91.12 88 LEU A N 1
ATOM 651 C CA . LEU A 1 88 ? 5.923 -2.381 -16.230 1.00 91.12 88 LEU A CA 1
ATOM 652 C C . LEU A 1 88 ? 7.193 -2.971 -15.603 1.00 91.12 88 LEU A C 1
ATOM 654 O O . LEU A 1 88 ? 7.898 -2.287 -14.859 1.00 91.12 88 LEU A O 1
ATOM 658 N N . ASP A 1 89 ? 7.568 -4.181 -16.015 1.00 88.88 89 ASP A N 1
ATOM 659 C CA . ASP A 1 89 ? 8.787 -4.872 -15.554 1.00 88.88 89 ASP A CA 1
ATOM 660 C C . ASP A 1 89 ? 10.080 -4.089 -15.808 1.00 88.88 89 ASP A C 1
ATOM 662 O O . ASP A 1 89 ? 11.066 -4.263 -15.104 1.00 88.88 89 ASP A O 1
ATOM 666 N N . ARG A 1 90 ? 10.081 -3.211 -16.817 1.00 88.00 90 ARG A N 1
ATOM 667 C CA . ARG A 1 90 ? 11.236 -2.386 -17.212 1.00 88.00 90 ARG A CA 1
ATOM 668 C C . ARG A 1 90 ? 11.223 -0.960 -16.655 1.00 88.00 90 ARG A C 1
ATOM 670 O O . ARG A 1 90 ? 12.116 -0.181 -16.975 1.00 88.00 90 ARG A O 1
ATOM 677 N N . GLY A 1 91 ? 10.176 -0.592 -15.923 1.00 88.75 91 GLY A N 1
ATOM 678 C CA . GLY A 1 91 ? 9.966 0.757 -15.403 1.00 88.75 91 GLY A CA 1
ATOM 679 C C . GLY A 1 91 ? 8.968 1.587 -16.203 1.00 88.75 91 GLY A C 1
ATOM 680 O O . GLY A 1 91 ? 8.563 1.235 -17.315 1.00 88.75 91 GLY A O 1
ATOM 681 N N . GLY A 1 92 ? 8.571 2.709 -15.603 1.00 86.12 92 GLY A N 1
ATOM 682 C CA . GLY A 1 92 ? 7.491 3.576 -16.073 1.00 86.12 92 GLY A CA 1
ATOM 683 C C . GLY A 1 92 ? 6.095 3.185 -15.567 1.00 86.12 92 GLY A C 1
ATOM 684 O O . GLY A 1 92 ? 5.890 2.133 -14.956 1.00 86.12 92 GLY A O 1
ATOM 685 N N . SER A 1 93 ? 5.142 4.086 -15.800 1.00 84.12 93 SER A N 1
ATOM 686 C CA . SER A 1 93 ? 3.699 3.911 -15.595 1.00 84.12 93 SER A CA 1
ATOM 687 C C . SER A 1 93 ? 2.925 4.943 -16.430 1.00 84.12 93 SER A C 1
ATOM 689 O O . SER A 1 93 ? 3.524 5.854 -17.012 1.00 84.12 93 SER A O 1
ATOM 691 N N . GLY A 1 94 ? 1.594 4.829 -16.471 1.00 79.38 94 GLY A N 1
ATOM 692 C CA . GLY A 1 94 ? 0.699 5.809 -17.104 1.00 79.38 94 GLY A CA 1
ATOM 693 C C . GLY A 1 94 ? 0.264 5.474 -18.534 1.00 79.38 94 GLY A C 1
ATOM 694 O O . GLY A 1 94 ? -0.442 6.267 -19.158 1.00 79.38 94 GLY A O 1
ATOM 695 N N . GLY A 1 95 ? 0.661 4.317 -19.059 1.00 85.19 95 GLY A N 1
ATOM 696 C CA . GLY A 1 95 ? 0.101 3.720 -20.264 1.00 85.19 95 GLY A CA 1
ATOM 697 C C . GLY A 1 95 ? -1.229 2.995 -20.018 1.00 85.19 95 GLY A C 1
ATOM 698 O O . GLY A 1 95 ? -1.805 3.014 -18.933 1.00 85.19 95 GLY A O 1
ATOM 699 N N . GLY A 1 96 ? -1.750 2.372 -21.078 1.00 89.25 96 GLY A N 1
ATOM 700 C CA . GLY A 1 96 ? -3.027 1.645 -21.074 1.00 89.25 96 GLY A CA 1
ATOM 701 C C . GLY A 1 96 ? -2.878 0.126 -21.158 1.00 89.25 96 GLY A C 1
ATOM 702 O O . GLY A 1 96 ? -3.826 -0.553 -21.565 1.00 89.25 96 GLY A O 1
ATOM 703 N N . SER A 1 97 ? -1.693 -0.410 -20.855 1.00 91.00 97 SER A N 1
ATOM 704 C CA . SER A 1 97 ? -1.432 -1.852 -20.913 1.00 91.00 97 SER A CA 1
ATOM 705 C C . SER A 1 97 ? -2.272 -2.630 -19.887 1.00 91.00 97 SER A C 1
ATOM 707 O O . SER A 1 97 ? -3.013 -2.047 -19.086 1.00 91.00 97 SER A O 1
ATOM 709 N N . ALA A 1 98 ? -2.254 -3.962 -19.963 1.00 90.75 98 ALA A N 1
ATOM 710 C CA . ALA A 1 98 ? -2.945 -4.784 -18.970 1.00 90.75 98 ALA A CA 1
ATOM 711 C C . ALA A 1 98 ? -2.192 -4.729 -17.634 1.00 90.75 98 ALA A C 1
ATOM 713 O O . ALA A 1 98 ? -2.799 -4.546 -16.587 1.00 90.75 98 ALA A O 1
ATOM 714 N N . GLU A 1 99 ? -0.867 -4.785 -17.698 1.00 88.50 99 GLU A N 1
ATOM 715 C CA . GLU A 1 99 ? 0.072 -4.712 -16.585 1.00 88.50 99 GLU A CA 1
ATOM 716 C C . GLU A 1 99 ? -0.116 -3.427 -15.769 1.00 88.50 99 GLU A C 1
ATOM 718 O O . GLU A 1 99 ? -0.182 -3.468 -14.546 1.00 88.50 99 GLU A O 1
ATOM 723 N N . GLU A 1 100 ? -0.307 -2.283 -16.429 1.00 91.56 100 GLU A N 1
ATOM 724 C CA . GLU A 1 100 ? -0.538 -0.996 -15.755 1.00 91.56 100 GLU A CA 1
ATOM 725 C C . GLU A 1 100 ? -1.954 -0.845 -15.174 1.00 91.56 100 GLU A C 1
ATOM 727 O O . GLU A 1 100 ? -2.196 0.063 -14.379 1.00 91.56 100 GLU A O 1
ATOM 732 N N . ARG A 1 101 ? -2.896 -1.721 -15.545 1.00 92.38 101 ARG A N 1
ATOM 733 C CA . ARG A 1 101 ? -4.295 -1.693 -15.077 1.00 92.38 101 ARG A CA 1
ATOM 734 C C . ARG A 1 101 ? -4.644 -2.824 -14.112 1.00 92.38 101 ARG A C 1
ATOM 736 O O . ARG A 1 101 ? -5.655 -2.737 -13.419 1.00 92.38 101 ARG A O 1
ATOM 743 N N . HIS A 1 102 ? -3.840 -3.880 -14.061 1.00 91.38 102 HIS A N 1
ATOM 744 C CA . HIS A 1 102 ? -4.008 -4.981 -13.124 1.00 91.38 102 HIS A CA 1
ATOM 745 C C . HIS A 1 102 ? -3.392 -4.609 -11.778 1.00 91.38 102 HIS A C 1
ATOM 747 O O . HIS A 1 102 ? -2.176 -4.540 -11.626 1.00 91.38 102 HIS A O 1
ATOM 753 N N . VAL A 1 103 ? -4.257 -4.376 -10.793 1.00 92.75 103 VAL A N 1
ATOM 754 C CA . VAL A 1 103 ? -3.867 -3.974 -9.440 1.00 92.75 103 VAL A CA 1
ATOM 755 C C . VAL A 1 103 ? -4.409 -4.960 -8.406 1.00 92.75 103 VAL A C 1
ATOM 757 O O . VAL A 1 103 ? -5.482 -5.536 -8.612 1.00 92.75 103 VAL 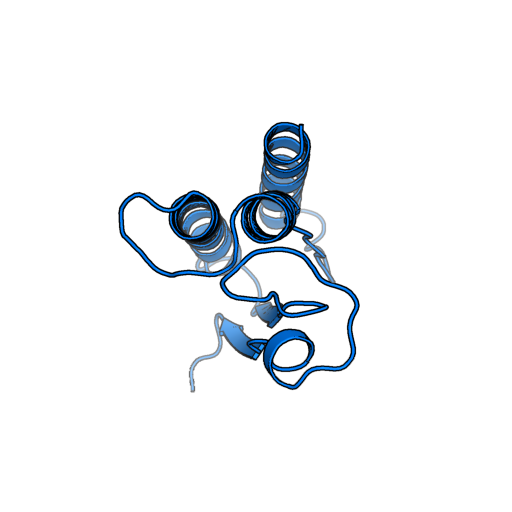A O 1
ATOM 760 N N . PRO A 1 104 ? -3.693 -5.178 -7.291 1.00 91.50 104 PRO A N 1
ATOM 761 C CA . PRO A 1 104 ? -4.203 -6.002 -6.207 1.00 91.50 104 PRO A CA 1
ATOM 762 C C . PRO A 1 104 ? -5.366 -5.298 -5.501 1.00 91.50 104 PRO A C 1
ATOM 764 O O . PRO A 1 104 ? -5.362 -4.078 -5.362 1.00 91.50 104 PRO A O 1
ATOM 767 N N . LEU A 1 105 ? -6.314 -6.085 -4.992 1.00 95.12 105 LEU A N 1
ATOM 768 C CA . LEU A 1 105 ? -7.308 -5.644 -4.018 1.00 95.12 105 LEU A CA 1
ATOM 769 C C . LEU A 1 105 ? -7.359 -6.663 -2.881 1.00 95.12 105 LEU A C 1
ATOM 771 O O . LEU A 1 105 ? -7.767 -7.806 -3.080 1.00 95.12 105 LEU A O 1
ATOM 775 N N . LEU A 1 106 ? -6.981 -6.232 -1.682 1.00 93.94 106 LEU A N 1
ATOM 776 C CA . LEU A 1 106 ? -7.220 -6.960 -0.444 1.00 93.94 106 LEU A CA 1
ATOM 777 C C . LEU A 1 106 ? -8.306 -6.226 0.340 1.00 93.94 106 LEU A C 1
ATOM 779 O O . LEU A 1 106 ? -8.155 -5.048 0.655 1.00 93.94 106 LEU A O 1
ATOM 783 N N . ALA A 1 107 ? -9.391 -6.926 0.660 1.00 94.81 107 ALA A N 1
ATOM 784 C CA . ALA A 1 107 ? -10.475 -6.416 1.489 1.00 94.81 107 ALA A CA 1
ATOM 785 C C . ALA A 1 107 ? -10.735 -7.402 2.630 1.00 94.81 107 ALA A C 1
ATOM 787 O O . ALA A 1 107 ? -11.072 -8.561 2.390 1.00 94.81 107 ALA A O 1
ATOM 788 N N . VAL A 1 108 ? -10.566 -6.950 3.871 1.00 91.62 108 VAL A N 1
ATOM 789 C CA . VAL A 1 108 ? -10.724 -7.788 5.066 1.00 91.62 108 VAL A CA 1
ATOM 790 C C . VAL A 1 108 ? -11.450 -7.024 6.164 1.00 91.62 108 VAL A C 1
ATOM 792 O O . VAL A 1 10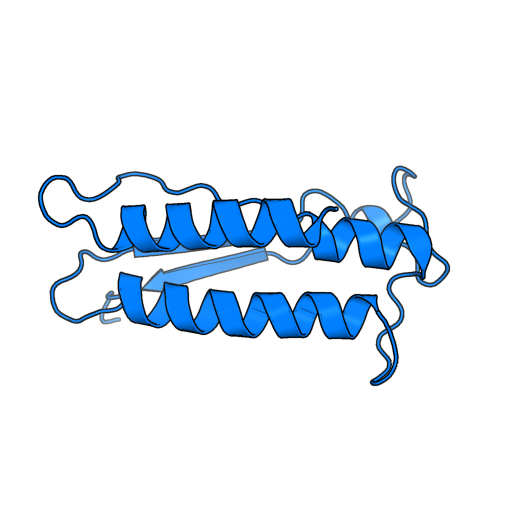8 ? -11.246 -5.825 6.347 1.00 91.62 108 VAL A O 1
ATOM 795 N N . ARG A 1 109 ? -12.305 -7.722 6.915 1.00 91.12 109 ARG A N 1
ATOM 796 C CA . ARG A 1 109 ? -12.903 -7.205 8.146 1.00 91.12 109 ARG A CA 1
ATOM 797 C C . ARG A 1 109 ? -12.197 -7.825 9.345 1.00 91.12 109 ARG A C 1
ATOM 799 O O . ARG A 1 109 ? -12.322 -9.017 9.596 1.00 91.12 109 ARG A O 1
ATOM 806 N N . LEU A 1 110 ? -11.458 -7.005 10.077 1.00 88.69 110 LEU A N 1
ATOM 807 C CA . LEU A 1 110 ? -10.755 -7.388 11.295 1.00 88.69 110 LEU A CA 1
ATOM 808 C C . LEU A 1 110 ? -11.713 -7.335 12.489 1.00 88.69 110 LEU A C 1
ATOM 810 O O . LEU A 1 110 ? -12.630 -6.510 12.526 1.00 88.69 110 LEU A O 1
ATOM 814 N N . GLY A 1 111 ? -11.510 -8.225 13.460 1.00 80.75 111 GLY A N 1
ATOM 815 C CA . GLY A 1 111 ? -12.322 -8.275 14.680 1.00 80.75 111 GLY A CA 1
ATOM 816 C C . GLY A 1 111 ? -13.758 -8.777 14.484 1.00 80.75 111 GLY A C 1
ATOM 817 O O . GLY A 1 111 ? -14.558 -8.686 15.412 1.00 80.75 111 GLY A O 1
ATOM 818 N N . SER A 1 112 ? -14.122 -9.311 13.309 1.00 71.44 112 SER A N 1
ATOM 819 C CA . SER A 1 112 ? -15.353 -10.097 13.180 1.00 71.44 112 SER A CA 1
ATOM 820 C C . SER A 1 112 ? -15.069 -11.559 13.503 1.00 71.44 112 SER A C 1
ATOM 822 O O . SER A 1 112 ? -14.262 -12.188 12.820 1.00 71.44 112 SER A O 1
ATOM 824 N N . MET A 1 113 ? -15.759 -12.109 14.500 1.00 60.12 113 MET A N 1
ATOM 825 C CA . MET A 1 113 ? -15.927 -13.559 14.583 1.00 60.12 113 MET A CA 1
ATOM 826 C C . MET A 1 113 ? -16.897 -13.964 13.467 1.00 60.12 113 MET A C 1
ATOM 828 O O . MET A 1 113 ? -17.984 -13.390 13.380 1.00 60.12 113 MET A O 1
ATOM 832 N N . ILE A 1 114 ? -16.463 -14.863 12.580 1.00 49.62 114 ILE A N 1
ATOM 833 C CA . ILE A 1 114 ? -17.368 -15.588 11.675 1.00 49.62 114 ILE A CA 1
ATOM 834 C C . ILE A 1 114 ? -18.061 -16.669 12.500 1.00 49.62 114 ILE A C 1
ATOM 836 O O . ILE A 1 114 ? -17.339 -17.343 13.271 1.00 49.62 114 ILE A O 1
#

InterPro domains:
  IPR017850 Alkaline-phosphatase-like, core domain superfamily [G3DSA:3.40.720.10] (3-111)
  IPR017850 Alkaline-phosphatase-like, core domain superfamily [SSF53649] (36-108)

Solvent-accessible surface area (backbone atoms only — not comparable to full-atom values): 6658 Å² total; per-residue (Å²): 111,44,55,67,51,30,56,55,49,52,54,50,48,52,52,48,65,66,35,78,92,62,70,63,90,75,85,88,85,77,73,48,35,41,57,53,27,14,38,73,63,5,53,46,86,43,99,86,30,61,22,41,51,36,46,51,56,49,50,55,52,48,52,56,47,47,59,55,50,56,34,94,89,46,67,68,39,77,49,76,49,67,54,97,57,29,40,36,59,79,29,39,68,88,68,86,52,67,55,32,66,58,52,64,77,49,76,48,68,40,80,63,85,129

Secondary structure (DSSP, 8-state):
-HHHHHHHHHHHHHHHHS-TTS--S------HHHHHHHHHH-S---TT-HHHHHHHHHHHHHHHHHHHHTSTTSPPEEEEEE-S----TTS---S--STTT---EEEEEET---

Organism: NCBI:txid156173